Protein AF-A0A6B3ERV4-F1 (afdb_monomer_lite)

pLDDT: mean 97.74, std 2.22, range [81.19, 98.88]

Sequence (90 aa):
RLGRAIRAAVGEDPHVVFDFIGQATFGISVFVVRRGGTVVTCGSSTGYQHQFDNRYLWMNLKRIVGSHAANLQEQWELNRLMRLGNISPV

Foldseek 3Di:
DVLVVCCVVPVAFAQEAEDAQAAVCQQVRLQRHAQQHEYEYAHHVPDNDHDHDCCSCPVSVYYYHYDYDDDPVVVVVVVVCVVVVVDDDD

Secondary structure (DSSP, 8-state):
-HHHHHHHHHSS--SEEEE-S-TTTHHHHHHHSPTT-EEEES--TT-S-----HHHHHHTT-EEEE--S--HHHHHHHHHHHHTTSS---

Radius of gyration: 15.44 Å; chains: 1; bounding box: 37×25×35 Å

Structure (mmCIF, N/CA/C/O backbone):
data_AF-A0A6B3ERV4-F1
#
_entry.id   AF-A0A6B3ERV4-F1
#
loop_
_atom_site.group_PDB
_atom_site.id
_atom_site.type_symbol
_atom_site.label_atom_id
_atom_site.label_alt_id
_atom_site.label_comp_id
_atom_site.label_asym_id
_atom_site.label_entity_id
_atom_site.label_seq_id
_atom_site.pdbx_PDB_ins_code
_atom_site.Cartn_x
_atom_site.Cartn_y
_atom_site.Cartn_z
_atom_site.occupancy
_atom_site.B_iso_or_equiv
_atom_site.auth_seq_id
_atom_site.auth_comp_id
_atom_site.auth_asym_id
_atom_site.auth_atom_id
_atom_site.pdbx_PDB_model_num
ATOM 1 N N . ARG A 1 1 ? 3.185 -11.149 -15.343 1.00 81.19 1 ARG A N 1
ATOM 2 C CA . ARG A 1 1 ? 2.261 -12.286 -15.085 1.00 81.19 1 ARG A CA 1
ATOM 3 C C . ARG A 1 1 ? 1.137 -11.884 -14.125 1.00 81.19 1 ARG A C 1
ATOM 5 O O . ARG A 1 1 ? -0.009 -12.002 -14.530 1.00 81.19 1 ARG A O 1
ATOM 12 N N . LEU A 1 2 ? 1.438 -11.304 -12.954 1.00 92.81 2 LEU A N 1
ATOM 13 C CA . LEU A 1 2 ? 0.433 -10.894 -11.957 1.00 92.81 2 LEU A CA 1
ATOM 14 C C . LEU A 1 2 ? -0.681 -9.972 -12.492 1.00 92.81 2 LEU A C 1
ATOM 16 O O . LEU A 1 2 ? -1.842 -10.330 -12.377 1.00 92.81 2 LEU A O 1
ATOM 20 N N . GLY A 1 3 ? -0.361 -8.851 -13.151 1.00 93.31 3 GLY A N 1
ATOM 21 C CA . GLY A 1 3 ? -1.403 -7.935 -13.659 1.00 93.31 3 GLY A CA 1
ATOM 22 C C . GLY A 1 3 ? -2.402 -8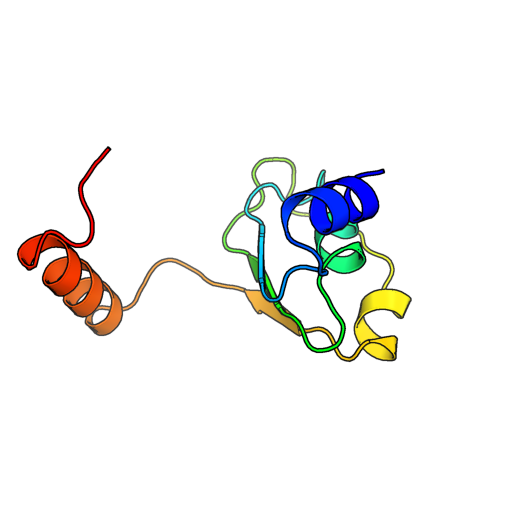.586 -14.631 1.00 93.31 3 GLY A C 1
ATOM 23 O O . GLY A 1 3 ? -3.581 -8.258 -14.627 1.00 93.31 3 GLY A O 1
ATOM 24 N N . ARG A 1 4 ? -1.963 -9.580 -15.420 1.00 96.00 4 ARG A N 1
ATOM 25 C CA . ARG A 1 4 ? -2.872 -10.363 -16.275 1.00 96.00 4 ARG A CA 1
ATOM 26 C C . ARG A 1 4 ? -3.776 -11.273 -15.443 1.00 96.00 4 ARG A C 1
ATOM 28 O O . ARG A 1 4 ? -4.951 -11.373 -15.757 1.00 96.00 4 ARG A O 1
ATOM 35 N N . ALA A 1 5 ? -3.229 -11.916 -14.411 1.00 97.44 5 ALA A N 1
ATOM 36 C CA . ALA A 1 5 ? -4.004 -12.763 -13.508 1.00 97.44 5 ALA A CA 1
ATOM 37 C C . ALA A 1 5 ? -5.060 -11.952 -12.740 1.00 97.44 5 ALA A C 1
ATOM 39 O O . ALA A 1 5 ? -6.199 -12.390 -12.653 1.00 97.44 5 ALA A O 1
ATOM 40 N N . ILE A 1 6 ? -4.712 -10.746 -12.273 1.00 97.06 6 ILE A N 1
ATOM 41 C CA . ILE A 1 6 ? -5.665 -9.841 -11.618 1.00 97.06 6 ILE A CA 1
ATOM 42 C C . ILE A 1 6 ? -6.800 -9.491 -12.583 1.00 97.06 6 ILE A C 1
ATOM 44 O O . ILE A 1 6 ? -7.953 -9.778 -12.290 1.00 97.06 6 ILE A O 1
ATOM 48 N N . ARG A 1 7 ? -6.488 -8.974 -13.777 1.00 96.81 7 ARG A N 1
ATOM 49 C CA . ARG A 1 7 ? -7.524 -8.619 -14.761 1.00 96.81 7 ARG A CA 1
ATOM 50 C C . ARG A 1 7 ? -8.367 -9.811 -15.218 1.00 96.81 7 ARG A C 1
ATOM 52 O O . ARG A 1 7 ? -9.538 -9.633 -15.512 1.00 96.81 7 ARG A O 1
ATOM 59 N N . ALA A 1 8 ? -7.806 -11.017 -15.261 1.00 97.88 8 ALA A N 1
ATOM 60 C CA . ALA A 1 8 ? -8.584 -12.221 -15.545 1.00 97.88 8 ALA A CA 1
ATOM 61 C C . ALA A 1 8 ? -9.567 -12.566 -14.411 1.00 97.88 8 ALA A C 1
ATOM 63 O O . ALA A 1 8 ? -10.655 -13.054 -14.687 1.00 97.88 8 ALA A O 1
ATOM 64 N N . ALA A 1 9 ? -9.192 -12.309 -13.155 1.00 97.38 9 ALA A N 1
ATOM 65 C CA . ALA A 1 9 ? -10.025 -12.592 -11.990 1.00 97.38 9 ALA A CA 1
ATOM 66 C C . ALA A 1 9 ? -11.084 -11.509 -11.717 1.00 97.38 9 ALA A C 1
ATOM 68 O O . ALA A 1 9 ? -12.190 -11.843 -11.306 1.00 97.38 9 ALA A O 1
ATOM 69 N N . VAL A 1 10 ? -10.753 -10.226 -11.919 1.00 96.38 10 VAL A N 1
ATOM 70 C CA . VAL A 1 10 ? -11.606 -9.090 -11.508 1.00 96.38 10 VAL A CA 1
ATOM 71 C C . VAL A 1 10 ? -11.897 -8.069 -12.615 1.00 96.38 10 VAL A C 1
ATOM 73 O O . VAL A 1 10 ? -12.561 -7.072 -12.368 1.00 96.38 10 VAL A O 1
ATOM 76 N N . GLY A 1 11 ? -11.414 -8.282 -13.842 1.00 97.38 11 GLY A N 1
ATOM 77 C CA . GLY A 1 11 ? -11.713 -7.439 -15.010 1.00 97.38 11 GLY A CA 1
ATOM 78 C C . GLY A 1 11 ? -10.882 -6.158 -15.144 1.00 97.38 11 GLY A C 1
ATOM 79 O O . GLY A 1 11 ? -10.739 -5.642 -16.251 1.00 97.38 11 GLY A O 1
ATOM 80 N N . GLU A 1 12 ? -10.275 -5.664 -14.066 1.00 97.69 12 GLU A N 1
ATOM 81 C CA . GLU A 1 12 ? -9.534 -4.397 -14.061 1.00 97.69 12 GLU A CA 1
ATOM 82 C C . GLU A 1 12 ? -8.282 -4.422 -13.170 1.00 97.69 12 GLU A C 1
ATOM 84 O O . GLU A 1 12 ? -8.017 -5.386 -12.452 1.00 97.69 12 GLU A O 1
ATOM 89 N N . ASP A 1 13 ? -7.477 -3.359 -13.251 1.00 98.31 13 ASP A N 1
ATOM 90 C CA . ASP A 1 13 ? -6.343 -3.148 -12.349 1.00 98.31 13 ASP A CA 1
ATOM 91 C C . ASP A 1 13 ? -6.831 -2.626 -10.982 1.00 98.31 13 ASP A C 1
ATOM 93 O O . ASP A 1 13 ? -7.784 -1.844 -10.921 1.00 98.31 13 ASP A O 1
ATOM 97 N N . PRO A 1 14 ? -6.177 -2.996 -9.866 1.00 97.94 14 PRO A N 1
ATOM 98 C CA . PRO A 1 14 ? -6.665 -2.682 -8.533 1.00 97.94 14 PRO A CA 1
ATOM 99 C C . PRO A 1 14 ? -6.631 -1.178 -8.253 1.00 97.94 14 PRO A C 1
ATOM 101 O O . PRO A 1 14 ? -5.657 -0.483 -8.553 1.00 97.94 14 PRO A O 1
ATOM 104 N N . HIS A 1 15 ? -7.693 -0.693 -7.613 1.00 98.38 15 HIS A N 1
ATOM 105 C CA . HIS A 1 15 ? -7.817 0.681 -7.124 1.00 98.38 15 HIS A CA 1
ATOM 106 C C . HIS A 1 15 ? -6.851 0.980 -5.976 1.00 98.38 15 HIS A C 1
ATOM 108 O O . HIS A 1 15 ? -6.249 2.057 -5.927 1.00 98.38 15 HIS A O 1
ATOM 114 N N . VAL A 1 16 ? -6.708 0.013 -5.071 1.00 98.56 16 VAL A N 1
ATOM 115 C CA . VAL A 1 16 ? -5.852 0.081 -3.891 1.00 98.56 16 VAL A CA 1
ATOM 116 C C . VAL A 1 16 ? -5.045 -1.208 -3.793 1.00 98.56 16 VAL A C 1
ATOM 118 O O . VAL A 1 16 ? -5.587 -2.293 -3.996 1.00 98.56 16 VAL A O 1
ATOM 121 N N . VAL A 1 17 ? -3.758 -1.089 -3.476 1.00 98.62 17 VAL A N 1
ATOM 122 C CA . VAL A 1 17 ? -2.898 -2.217 -3.098 1.00 98.62 17 VAL A CA 1
ATOM 123 C C . VAL A 1 17 ? -2.504 -2.052 -1.633 1.00 98.62 17 VAL A C 1
ATOM 125 O O . VAL A 1 17 ? -1.979 -1.004 -1.260 1.00 98.62 17 VAL A O 1
ATOM 128 N N . PHE A 1 18 ? -2.745 -3.078 -0.818 1.00 98.38 18 PHE A N 1
ATOM 129 C CA . PHE A 1 18 ? -2.278 -3.150 0.568 1.00 98.38 18 PHE A CA 1
ATOM 130 C C . PHE A 1 18 ? -0.928 -3.875 0.611 1.00 98.38 18 PHE A C 1
ATOM 132 O O . PHE A 1 18 ? -0.871 -5.073 0.340 1.00 98.38 18 PHE A O 1
ATOM 139 N N . ASP A 1 19 ? 0.153 -3.158 0.929 1.00 98.44 19 ASP A N 1
ATOM 140 C CA . ASP A 1 19 ? 1.514 -3.706 0.968 1.00 98.44 19 ASP A CA 1
ATOM 141 C C . ASP A 1 19 ? 2.144 -3.558 2.360 1.00 98.44 19 ASP A C 1
ATOM 143 O O . ASP A 1 19 ? 2.426 -2.460 2.833 1.00 98.44 19 ASP A O 1
ATOM 147 N N . PHE A 1 20 ? 2.401 -4.682 3.019 1.00 98.31 20 PHE A N 1
ATOM 148 C CA . PHE A 1 20 ? 3.170 -4.753 4.268 1.00 98.31 20 PHE A CA 1
ATOM 149 C C . PHE A 1 20 ? 4.411 -5.649 4.133 1.00 98.31 20 PHE A C 1
ATOM 151 O O . PHE A 1 20 ? 5.177 -5.819 5.084 1.00 98.31 20 PHE A O 1
ATOM 158 N N . ILE A 1 21 ? 4.621 -6.224 2.946 1.00 98.56 21 ILE A N 1
ATOM 159 C CA . ILE A 1 21 ? 5.709 -7.159 2.671 1.00 98.56 21 ILE A CA 1
ATOM 160 C C . ILE A 1 21 ? 6.995 -6.375 2.382 1.00 98.56 21 ILE A C 1
ATOM 162 O O . ILE A 1 21 ? 8.057 -6.768 2.864 1.00 98.56 21 ILE A O 1
ATOM 166 N N . GLY A 1 22 ? 6.918 -5.229 1.697 1.00 98.25 22 GLY A N 1
ATOM 167 C CA . GLY A 1 22 ? 8.044 -4.309 1.507 1.00 98.25 22 GLY A CA 1
ATOM 168 C C . GLY A 1 22 ?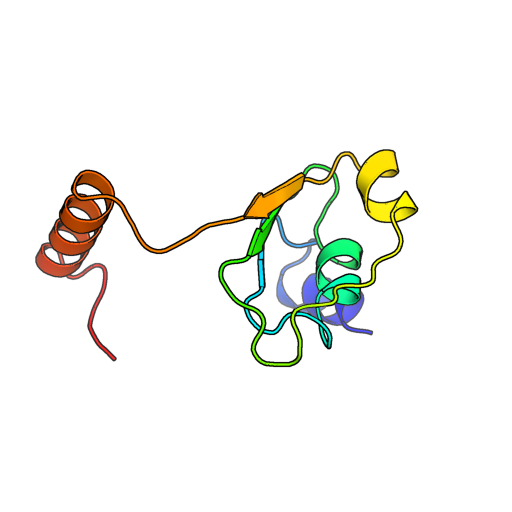 8.962 -4.694 0.347 1.00 98.25 22 GLY A C 1
ATOM 169 O O . GLY A 1 22 ? 8.496 -4.874 -0.777 1.00 98.25 22 GLY A O 1
ATOM 170 N N . GLN A 1 23 ? 10.274 -4.787 0.598 1.00 98.50 23 GLN A N 1
ATOM 171 C CA . GLN A 1 23 ? 11.322 -4.910 -0.429 1.00 98.50 23 GLN A CA 1
ATOM 172 C C . GLN A 1 23 ? 11.012 -5.917 -1.552 1.00 98.50 23 GLN A C 1
ATOM 174 O O . GLN A 1 23 ? 11.232 -5.600 -2.721 1.00 98.50 23 GLN A O 1
ATOM 179 N N . ALA A 1 24 ? 10.478 -7.099 -1.230 1.00 98.25 24 ALA A N 1
ATOM 180 C CA . ALA A 1 24 ? 10.204 -8.141 -2.221 1.00 98.25 24 ALA A CA 1
ATOM 181 C C . ALA A 1 24 ? 9.029 -7.830 -3.174 1.00 98.25 24 ALA A C 1
ATOM 183 O O . ALA A 1 24 ? 8.970 -8.392 -4.269 1.00 98.25 24 ALA A O 1
ATOM 184 N N . THR A 1 25 ? 8.083 -6.968 -2.785 1.00 98.31 25 THR A N 1
ATOM 185 C CA . THR A 1 25 ? 6.815 -6.764 -3.516 1.00 98.31 25 THR A CA 1
ATOM 186 C C . THR A 1 25 ? 6.582 -5.336 -3.970 1.00 98.31 25 THR A C 1
ATOM 188 O O . THR A 1 25 ? 5.838 -5.133 -4.927 1.00 98.31 25 THR A O 1
ATOM 191 N N . PHE A 1 26 ? 7.224 -4.347 -3.348 1.00 98.56 26 PHE A N 1
ATOM 192 C CA . PHE A 1 26 ? 6.837 -2.947 -3.501 1.00 98.56 26 PHE A CA 1
ATOM 193 C C . PHE A 1 26 ? 6.861 -2.453 -4.958 1.00 98.56 26 PHE A C 1
ATOM 195 O O . PHE A 1 26 ? 5.927 -1.795 -5.420 1.00 98.56 26 PHE A O 1
ATOM 202 N N . GLY A 1 27 ? 7.876 -2.845 -5.735 1.00 98.06 27 GLY A N 1
ATOM 203 C CA . GLY A 1 27 ? 7.940 -2.536 -7.167 1.00 98.06 27 GLY A CA 1
ATOM 204 C C . GLY A 1 27 ? 6.792 -3.151 -7.976 1.00 98.06 27 GLY A C 1
ATOM 205 O O . GLY A 1 27 ? 6.258 -2.510 -8.883 1.00 98.06 27 GLY A O 1
ATOM 206 N N . ILE A 1 28 ? 6.360 -4.364 -7.620 1.00 97.94 28 ILE A N 1
ATOM 207 C CA . ILE A 1 28 ? 5.210 -5.035 -8.238 1.00 97.94 28 ILE A CA 1
ATOM 208 C C . ILE A 1 28 ? 3.920 -4.301 -7.859 1.00 97.94 28 ILE A C 1
ATOM 210 O O . ILE A 1 28 ? 3.105 -4.036 -8.741 1.00 97.94 28 ILE A O 1
ATOM 214 N N . SER A 1 29 ? 3.763 -3.922 -6.590 1.00 98.25 29 SER A N 1
ATOM 215 C CA . SER A 1 29 ? 2.618 -3.164 -6.073 1.00 98.25 29 SER A CA 1
ATOM 216 C C . SER A 1 29 ? 2.427 -1.840 -6.819 1.00 98.25 29 SER A C 1
ATOM 218 O O . SER A 1 29 ? 1.340 -1.565 -7.335 1.00 98.25 29 SER A O 1
ATOM 220 N N . VAL A 1 30 ? 3.503 -1.059 -6.982 1.00 98.50 30 VAL A N 1
ATOM 221 C CA . VAL A 1 30 ? 3.481 0.196 -7.755 1.00 98.50 30 VAL A CA 1
ATOM 222 C C . VAL A 1 30 ? 3.220 -0.056 -9.241 1.00 98.50 30 VAL A C 1
ATOM 224 O O . VAL A 1 30 ? 2.562 0.758 -9.889 1.00 98.50 30 VAL A O 1
ATOM 227 N N . PHE A 1 31 ? 3.691 -1.169 -9.805 1.00 97.94 31 PHE A N 1
ATOM 228 C CA . PHE A 1 31 ? 3.443 -1.507 -11.206 1.00 97.94 31 PHE A CA 1
ATOM 229 C C . PHE A 1 31 ? 1.965 -1.834 -11.469 1.00 97.94 31 PHE A C 1
ATOM 231 O O . PHE A 1 31 ? 1.378 -1.254 -12.384 1.00 97.94 31 PHE A O 1
ATOM 238 N N . VAL A 1 32 ? 1.356 -2.718 -10.667 1.00 97.88 32 VAL A N 1
ATOM 239 C CA . VAL A 1 32 ? 0.012 -3.257 -10.945 1.00 97.88 32 VAL A CA 1
ATOM 240 C C . VAL A 1 32 ? -1.133 -2.331 -10.558 1.00 97.88 32 VAL A C 1
ATOM 242 O O . VAL A 1 32 ? -2.183 -2.429 -11.179 1.00 97.88 32 VAL A O 1
ATOM 245 N N . VAL A 1 33 ? -0.966 -1.444 -9.570 1.00 98.50 33 VAL A N 1
ATOM 246 C CA . VAL A 1 33 ? -2.047 -0.525 -9.175 1.00 98.50 33 VAL A CA 1
ATOM 247 C C . VAL A 1 33 ? -2.476 0.346 -10.359 1.00 98.50 33 VAL A C 1
ATOM 249 O O . VAL A 1 33 ? -1.638 0.775 -11.155 1.00 98.50 33 VAL A O 1
ATOM 252 N N . ARG A 1 34 ? -3.773 0.613 -10.506 1.00 98.31 34 ARG A N 1
ATOM 253 C CA . ARG A 1 34 ? -4.304 1.349 -11.661 1.00 98.31 34 ARG A CA 1
ATOM 254 C C . ARG A 1 34 ? -3.814 2.801 -11.730 1.00 98.31 34 ARG A C 1
ATOM 256 O O . ARG A 1 34 ? -3.304 3.361 -10.757 1.00 98.31 34 ARG A O 1
ATOM 263 N N . ARG A 1 35 ? -4.047 3.463 -12.869 1.00 98.50 35 ARG A N 1
ATOM 264 C CA . ARG A 1 35 ? -3.874 4.922 -13.001 1.00 98.50 35 ARG A CA 1
ATOM 265 C C . ARG A 1 35 ? -4.727 5.665 -11.964 1.00 98.50 35 ARG A C 1
ATOM 267 O O . ARG A 1 35 ? -5.914 5.388 -11.818 1.00 98.50 35 ARG A O 1
ATOM 274 N N . GLY A 1 36 ? -4.118 6.601 -11.239 1.00 98.62 36 GLY A N 1
ATOM 275 C CA . GLY A 1 36 ? -4.758 7.339 -10.145 1.00 98.62 36 GLY A CA 1
ATOM 276 C C . GLY A 1 36 ? -4.950 6.543 -8.847 1.00 98.62 36 GLY A C 1
ATOM 277 O O . GLY A 1 36 ? -5.474 7.100 -7.879 1.00 98.62 36 GLY A O 1
ATOM 278 N N . GLY A 1 37 ? -4.571 5.260 -8.824 1.00 98.69 37 GLY A N 1
ATOM 279 C CA . GLY A 1 37 ? -4.730 4.375 -7.672 1.00 98.69 37 GLY A CA 1
ATOM 280 C C . GLY A 1 37 ? -3.684 4.596 -6.579 1.00 98.69 37 GLY A C 1
ATOM 281 O O . GLY A 1 37 ? -2.741 5.379 -6.739 1.00 98.69 37 GLY A O 1
ATOM 282 N N . THR A 1 38 ? -3.859 3.887 -5.464 1.00 98.88 38 THR A N 1
ATOM 283 C CA . THR A 1 38 ? -3.058 4.078 -4.248 1.00 98.88 38 THR A CA 1
ATOM 284 C C . THR A 1 38 ? -2.409 2.777 -3.787 1.00 98.88 38 THR A C 1
ATOM 286 O O . THR A 1 38 ? -3.080 1.760 -3.642 1.00 98.88 38 THR A O 1
ATOM 289 N N . VAL A 1 39 ? -1.113 2.815 -3.492 1.00 98.81 39 VAL A N 1
ATOM 290 C CA . VAL A 1 39 ? -0.444 1.790 -2.682 1.00 98.81 39 VAL A CA 1
ATOM 291 C C . VAL A 1 39 ? -0.424 2.280 -1.236 1.00 98.81 39 VAL A C 1
ATOM 293 O O . VAL A 1 39 ? 0.119 3.351 -0.965 1.00 98.81 39 VAL A O 1
ATOM 296 N N . VAL A 1 40 ? -1.027 1.529 -0.318 1.00 98.81 40 VAL A N 1
ATOM 297 C CA . VAL A 1 40 ? -0.985 1.811 1.125 1.00 98.81 40 VAL A CA 1
ATOM 298 C C . VAL A 1 40 ? 0.004 0.858 1.775 1.00 98.81 40 VAL A C 1
ATOM 300 O O . VAL A 1 40 ? -0.061 -0.347 1.529 1.00 98.81 40 VAL A O 1
ATOM 303 N N . THR A 1 41 ? 0.902 1.385 2.606 1.00 98.69 41 THR A N 1
ATOM 304 C CA . THR A 1 41 ? 1.900 0.577 3.310 1.00 98.69 41 THR A CA 1
ATOM 305 C C . THR A 1 41 ? 2.009 0.914 4.789 1.00 98.69 41 THR A C 1
ATOM 307 O O . THR A 1 41 ? 1.970 2.082 5.166 1.00 98.69 41 THR A O 1
ATOM 310 N N . CYS A 1 42 ? 2.137 -0.117 5.627 1.00 98.19 42 CYS A N 1
ATOM 311 C CA . CYS A 1 42 ? 2.280 0.012 7.083 1.00 98.19 42 CYS A CA 1
ATOM 312 C C . CYS A 1 42 ? 3.437 -0.800 7.680 1.00 98.19 42 CYS A C 1
ATOM 314 O O . CYS A 1 42 ? 3.642 -0.798 8.893 1.00 98.19 42 CYS A O 1
ATOM 316 N N . GLY A 1 43 ? 4.192 -1.505 6.839 1.00 98.12 43 GLY A N 1
ATOM 317 C CA . GLY A 1 43 ? 5.221 -2.438 7.270 1.00 98.12 43 GLY A CA 1
ATOM 318 C C . GLY A 1 43 ? 6.070 -2.907 6.099 1.00 98.12 43 GLY A C 1
ATOM 319 O O . GLY A 1 43 ? 5.810 -2.577 4.942 1.00 98.12 43 GLY A O 1
ATOM 320 N N . SER A 1 44 ? 7.142 -3.632 6.397 1.00 98.44 44 SER A N 1
ATOM 321 C CA . SER A 1 44 ? 8.091 -4.099 5.385 1.00 98.44 44 SER A CA 1
ATOM 322 C C . SER A 1 44 ? 8.783 -5.384 5.826 1.00 98.44 44 SER A C 1
ATOM 324 O O . SER A 1 44 ? 9.992 -5.400 6.054 1.00 98.44 44 SER A O 1
ATOM 326 N N . SER A 1 45 ? 8.005 -6.459 5.970 1.00 98.56 45 SER A N 1
ATOM 327 C CA . SER A 1 45 ? 8.454 -7.746 6.527 1.00 98.56 45 SER A CA 1
ATOM 328 C C . SER A 1 45 ? 9.695 -8.341 5.850 1.00 98.56 45 SER A C 1
ATOM 330 O O . SER A 1 45 ? 10.450 -9.060 6.493 1.00 98.56 45 SER A O 1
ATOM 332 N N . THR A 1 46 ? 9.916 -8.052 4.567 1.00 98.50 46 THR A N 1
ATOM 333 C CA . THR A 1 46 ? 11.045 -8.580 3.778 1.00 98.50 46 THR A CA 1
ATOM 334 C C . THR A 1 46 ? 12.207 -7.599 3.625 1.00 98.50 46 THR A C 1
ATOM 336 O O . THR A 1 46 ? 13.220 -7.957 3.037 1.00 98.50 46 THR A O 1
ATOM 339 N N . GLY A 1 47 ? 12.087 -6.376 4.152 1.00 98.25 47 GLY A N 1
ATOM 340 C CA . GLY A 1 47 ? 13.116 -5.339 4.069 1.00 98.25 47 GLY A CA 1
ATOM 341 C C . GLY A 1 47 ? 12.526 -3.948 3.837 1.00 98.25 47 GLY A C 1
ATOM 342 O O . GLY A 1 47 ? 11.631 -3.769 3.010 1.00 98.25 47 GLY A O 1
ATOM 343 N N . TYR A 1 48 ? 13.045 -2.948 4.552 1.00 97.62 48 TYR A N 1
ATOM 344 C CA . TYR A 1 48 ? 12.558 -1.560 4.514 1.00 97.62 48 TYR A CA 1
ATOM 345 C C . TYR A 1 48 ? 13.104 -0.735 3.337 1.00 97.62 48 TYR A C 1
ATOM 347 O O . TYR A 1 48 ? 12.622 0.363 3.077 1.00 97.62 48 TYR A O 1
ATOM 355 N N . GLN A 1 49 ? 14.106 -1.239 2.612 1.00 98.50 49 GLN A N 1
ATOM 356 C CA . GLN A 1 49 ? 14.628 -0.570 1.420 1.00 98.50 49 GLN A CA 1
ATOM 357 C C . GLN A 1 49 ? 13.787 -0.940 0.201 1.00 98.50 49 GLN A C 1
ATOM 359 O O . GLN A 1 49 ? 13.944 -2.015 -0.382 1.00 98.50 49 GLN A O 1
ATOM 364 N N . HIS A 1 50 ? 12.881 -0.045 -0.181 1.00 98.44 50 HIS A N 1
ATOM 365 C CA . HIS A 1 50 ? 11.993 -0.251 -1.320 1.00 98.44 50 HIS A CA 1
ATOM 366 C C . HIS A 1 50 ? 12.639 0.233 -2.614 1.00 98.44 50 HIS A C 1
ATOM 368 O O . HIS A 1 50 ? 13.205 1.322 -2.672 1.00 98.44 50 HIS A O 1
ATOM 374 N N . GLN A 1 51 ? 12.499 -0.560 -3.674 1.00 98.31 51 GLN A N 1
ATOM 375 C CA . GLN A 1 51 ? 12.866 -0.167 -5.030 1.00 98.31 51 GLN A CA 1
ATOM 376 C C . GLN A 1 51 ? 11.655 -0.330 -5.941 1.00 98.31 51 GLN A C 1
ATOM 378 O O . GLN A 1 51 ? 10.976 -1.358 -5.931 1.00 98.31 51 GLN A O 1
ATOM 383 N N . PHE A 1 52 ? 11.377 0.699 -6.731 1.00 98.44 52 PHE A N 1
ATOM 384 C CA . PHE A 1 52 ? 10.322 0.686 -7.731 1.00 98.44 52 PHE A CA 1
ATOM 385 C C . PHE A 1 52 ? 10.688 1.616 -8.884 1.00 98.44 52 PHE A C 1
ATOM 387 O O . PHE A 1 52 ? 11.499 2.531 -8.747 1.00 98.44 52 PHE A O 1
ATOM 394 N N . ASP A 1 53 ? 10.066 1.389 -10.035 1.00 98.50 53 ASP A N 1
ATOM 395 C CA . ASP A 1 53 ? 10.248 2.245 -11.197 1.00 98.50 53 ASP A CA 1
ATOM 396 C C . ASP A 1 53 ? 9.319 3.463 -11.108 1.00 98.50 53 ASP A C 1
ATOM 398 O O . ASP A 1 53 ? 8.102 3.372 -11.307 1.00 98.50 53 ASP A O 1
ATOM 402 N N . ASN A 1 54 ? 9.916 4.618 -10.808 1.00 98.69 54 ASN A N 1
ATOM 403 C CA . ASN A 1 54 ? 9.201 5.870 -10.577 1.00 98.69 54 ASN A CA 1
ATOM 404 C C . ASN A 1 54 ? 8.387 6.343 -11.797 1.00 98.69 54 ASN A C 1
ATOM 406 O O . ASN A 1 54 ? 7.391 7.048 -11.633 1.00 98.69 54 ASN A O 1
ATOM 410 N N . ARG A 1 55 ? 8.727 5.893 -13.015 1.00 98.75 55 ARG A N 1
ATOM 411 C CA . ARG A 1 55 ? 7.972 6.221 -14.236 1.00 98.75 55 ARG A CA 1
ATOM 412 C C . ARG A 1 55 ? 6.514 5.786 -14.123 1.00 98.75 55 ARG A C 1
ATOM 414 O O . ARG A 1 55 ? 5.612 6.536 -14.492 1.00 98.75 55 ARG A O 1
ATOM 421 N N . TYR A 1 56 ? 6.264 4.596 -13.569 1.00 98.44 56 TYR A N 1
ATOM 422 C CA . TYR A 1 56 ? 4.901 4.097 -13.382 1.00 98.44 56 TYR A CA 1
ATOM 423 C C . TYR A 1 56 ? 4.116 4.922 -12.374 1.00 98.44 56 TYR A C 1
ATOM 425 O O . TYR A 1 56 ? 2.896 4.998 -12.515 1.00 98.44 56 TYR A O 1
ATOM 433 N N . LEU A 1 57 ? 4.792 5.534 -11.399 1.00 98.75 57 LEU A N 1
ATOM 434 C CA . LEU A 1 57 ? 4.171 6.389 -10.400 1.00 98.75 57 LEU A CA 1
ATOM 435 C C . LEU A 1 57 ? 3.706 7.709 -11.032 1.00 98.75 57 LEU A C 1
ATOM 437 O O . LEU A 1 57 ? 2.503 7.975 -11.051 1.00 98.75 57 LEU A O 1
ATOM 441 N N . TRP A 1 58 ? 4.625 8.503 -11.599 1.00 98.62 58 TRP A N 1
ATOM 442 C CA . TRP A 1 58 ? 4.290 9.858 -12.058 1.00 98.62 58 TRP A CA 1
ATOM 443 C C . TRP A 1 58 ? 3.464 9.867 -13.349 1.00 98.62 58 TRP A C 1
ATOM 445 O O . TRP A 1 58 ? 2.520 10.646 -13.455 1.00 98.62 58 TRP A O 1
ATOM 455 N N . MET A 1 59 ? 3.748 8.984 -14.318 1.00 98.69 59 MET A N 1
ATOM 456 C CA . MET A 1 59 ? 3.021 8.986 -15.601 1.00 98.69 59 MET A CA 1
ATOM 457 C C . MET A 1 59 ? 1.571 8.523 -15.443 1.00 98.69 59 MET A C 1
ATOM 459 O O . MET A 1 59 ? 0.706 8.892 -16.236 1.00 98.69 59 MET A O 1
ATOM 463 N N . ASN A 1 60 ? 1.295 7.734 -14.403 1.00 98.50 60 ASN A N 1
ATOM 464 C CA . ASN A 1 60 ? -0.043 7.235 -14.104 1.00 98.50 60 ASN A CA 1
ATOM 465 C C . ASN A 1 60 ? -0.669 7.903 -12.874 1.00 98.50 60 ASN A C 1
ATOM 467 O O . ASN A 1 60 ? -1.692 7.415 -12.396 1.00 98.50 60 ASN A O 1
ATOM 471 N N . LEU A 1 61 ? -0.090 8.998 -12.367 1.00 98.56 61 LEU A N 1
ATOM 472 C CA . LEU A 1 61 ? -0.643 9.801 -11.267 1.00 98.56 61 LEU A CA 1
ATOM 473 C C . LEU A 1 61 ? -1.014 8.960 -10.029 1.00 98.56 61 LEU A C 1
ATOM 475 O O . LEU A 1 61 ? -2.052 9.167 -9.400 1.00 98.56 61 LEU A O 1
ATOM 479 N N . LYS A 1 62 ? -0.197 7.950 -9.723 1.00 98.75 62 LYS A N 1
ATOM 480 C CA . LYS A 1 62 ? -0.414 7.028 -8.602 1.00 98.75 62 LYS A CA 1
ATOM 481 C C . LYS A 1 62 ? 0.038 7.673 -7.291 1.00 98.75 62 LYS A C 1
ATOM 483 O O . LYS A 1 62 ? 0.849 8.598 -7.290 1.00 98.75 62 LYS A O 1
ATOM 488 N N . ARG A 1 63 ? -0.457 7.159 -6.166 1.00 98.75 63 ARG A N 1
ATOM 489 C CA . ARG A 1 63 ? -0.087 7.610 -4.816 1.00 98.75 63 ARG A CA 1
ATOM 490 C C . ARG A 1 63 ? 0.510 6.468 -4.002 1.00 98.75 63 ARG A C 1
ATOM 492 O O . ARG A 1 63 ? 0.061 5.331 -4.113 1.00 98.75 63 ARG A O 1
ATOM 499 N N . ILE A 1 64 ? 1.490 6.791 -3.165 1.00 98.75 64 ILE A N 1
ATOM 500 C CA . ILE A 1 64 ? 2.007 5.910 -2.115 1.00 98.75 64 ILE A CA 1
ATOM 501 C C . ILE A 1 64 ? 1.677 6.583 -0.786 1.00 98.75 64 ILE A C 1
ATOM 503 O O . ILE A 1 64 ? 2.034 7.742 -0.585 1.00 98.75 64 ILE A O 1
ATOM 507 N N . VAL A 1 65 ? 0.975 5.876 0.094 1.00 98.75 65 VAL A N 1
ATOM 508 C CA . VAL A 1 65 ? 0.538 6.391 1.394 1.00 98.75 65 VAL A CA 1
ATOM 509 C C . VAL A 1 65 ? 1.103 5.502 2.491 1.00 98.75 65 VAL A C 1
ATOM 511 O O . VAL A 1 65 ? 0.794 4.313 2.556 1.00 98.75 65 VAL A O 1
ATOM 514 N N . GLY A 1 66 ? 1.930 6.090 3.353 1.00 98.56 66 GLY A N 1
ATOM 515 C CA . GLY A 1 66 ? 2.326 5.464 4.608 1.00 98.56 66 GLY A CA 1
ATOM 516 C C . GLY A 1 66 ? 1.175 5.515 5.612 1.00 98.56 66 GLY A C 1
ATOM 517 O O . GLY A 1 66 ? 0.490 6.529 5.722 1.00 98.56 66 GLY A O 1
ATOM 518 N N . SER A 1 67 ? 0.967 4.426 6.339 1.00 98.25 67 SER A N 1
ATOM 519 C CA . SER A 1 67 ? -0.021 4.302 7.410 1.00 98.25 67 SER A CA 1
ATOM 520 C C . SER A 1 67 ? 0.624 3.619 8.613 1.00 98.25 67 SER A C 1
ATOM 522 O O . SER A 1 67 ? 1.498 2.769 8.454 1.00 98.25 67 SER A O 1
ATOM 524 N N . HIS A 1 68 ? 0.227 3.991 9.825 1.00 98.06 68 HIS A N 1
ATOM 525 C CA . HIS A 1 68 ? 0.739 3.369 11.038 1.00 98.06 68 HIS A CA 1
ATOM 526 C C . HIS A 1 68 ? -0.333 3.350 12.121 1.00 98.06 68 HIS A C 1
ATOM 528 O O . HIS A 1 68 ? -0.836 4.402 12.511 1.00 98.06 68 HIS A O 1
ATOM 534 N N . ALA A 1 69 ? -0.632 2.146 12.615 1.00 97.00 69 ALA A N 1
ATOM 535 C CA . ALA A 1 69 ? -1.666 1.905 13.614 1.00 97.00 69 ALA A CA 1
ATOM 536 C C . ALA A 1 69 ? -3.009 2.558 13.223 1.00 97.00 69 ALA A C 1
ATOM 538 O O . ALA A 1 69 ? -3.387 2.549 12.053 1.00 97.00 69 ALA A O 1
ATOM 539 N N . ALA A 1 70 ? -3.736 3.061 14.218 1.00 98.12 70 ALA A N 1
ATOM 540 C CA . ALA A 1 70 ? -4.993 3.770 14.061 1.00 98.12 70 ALA A CA 1
ATOM 541 C C . ALA A 1 70 ? -5.172 4.743 15.232 1.00 98.12 70 ALA A C 1
ATOM 543 O O . ALA A 1 70 ? -4.788 4.442 16.368 1.00 98.12 70 ALA A O 1
ATOM 544 N N . ASN A 1 71 ? -5.781 5.896 14.981 1.00 98.38 71 ASN A N 1
ATOM 545 C CA . ASN A 1 71 ? -6.174 6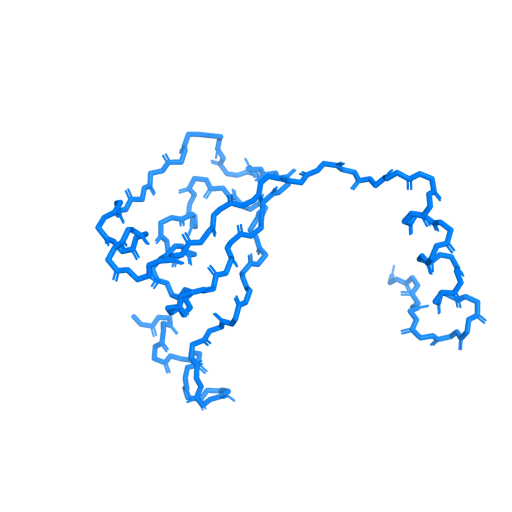.825 16.035 1.00 98.38 71 ASN A CA 1
ATOM 546 C C . ASN A 1 71 ? -7.425 6.320 16.791 1.00 98.38 71 ASN A C 1
ATOM 548 O O . ASN A 1 71 ? -8.057 5.335 16.406 1.00 98.38 71 ASN A O 1
ATOM 552 N N . LEU A 1 72 ? -7.793 6.984 17.893 1.00 98.56 72 LEU A N 1
ATOM 553 C CA . LEU A 1 72 ? -8.902 6.532 18.745 1.00 98.56 72 LEU A CA 1
ATOM 554 C C . LEU A 1 72 ? -10.259 6.539 18.020 1.00 98.56 72 LEU A C 1
ATOM 556 O O . LEU A 1 72 ? -11.095 5.676 18.283 1.00 98.56 72 LEU A O 1
ATOM 560 N N . GLN A 1 73 ? -10.477 7.483 17.101 1.00 98.62 73 GLN A N 1
ATOM 561 C CA . GLN A 1 73 ? -11.710 7.542 16.317 1.00 98.62 73 GLN A CA 1
ATOM 562 C C . GLN A 1 73 ? -11.814 6.336 15.374 1.00 98.62 73 GLN A C 1
ATOM 564 O O . GLN A 1 73 ? -12.836 5.655 15.364 1.00 98.62 73 GLN A O 1
ATOM 569 N N . GLU A 1 74 ? -10.746 6.018 14.645 1.00 98.38 74 GLU A N 1
ATOM 570 C CA . GLU A 1 74 ? -10.690 4.855 13.748 1.00 98.38 74 GLU A CA 1
ATOM 571 C C . GLU A 1 74 ? -10.886 3.538 14.519 1.00 98.38 74 GLU A C 1
ATOM 573 O O . GLU A 1 74 ? -11.623 2.652 14.085 1.00 98.38 74 GLU A O 1
ATOM 578 N N . GLN A 1 75 ? -10.290 3.424 15.711 1.00 98.25 75 GLN A N 1
ATOM 579 C CA . GLN A 1 75 ? -10.497 2.275 16.598 1.00 98.25 75 GLN A CA 1
ATOM 580 C C . GLN A 1 75 ? -11.959 2.160 17.058 1.00 98.25 75 GLN A C 1
ATOM 582 O O . GLN A 1 75 ? -12.510 1.058 17.129 1.00 98.25 75 GLN A O 1
ATOM 587 N N . TRP A 1 76 ? -12.616 3.284 17.355 1.00 98.31 76 TRP A N 1
ATOM 588 C CA . TRP A 1 76 ? -14.034 3.298 17.713 1.00 98.31 76 TRP A CA 1
ATOM 589 C C . TRP A 1 76 ? -14.928 2.851 16.550 1.00 98.31 76 TRP A C 1
ATOM 591 O O . TRP A 1 76 ? -15.862 2.070 16.747 1.00 98.31 76 TRP A O 1
ATOM 601 N N . GLU A 1 77 ? -14.624 3.292 15.330 1.00 98.38 77 GLU A N 1
ATOM 602 C CA . GLU A 1 77 ? -15.339 2.889 14.118 1.00 98.38 77 GLU A CA 1
ATOM 603 C C . GLU A 1 77 ? -15.174 1.391 13.824 1.00 98.38 77 GLU A C 1
ATOM 605 O O . GLU A 1 77 ? -16.167 0.712 13.547 1.00 98.38 77 GLU A O 1
ATOM 610 N N . LEU A 1 78 ? -13.964 0.844 13.985 1.00 97.81 78 LEU A N 1
ATOM 611 C CA . LEU A 1 78 ? -13.720 -0.597 13.887 1.00 97.81 78 LEU A CA 1
ATOM 612 C C . LEU A 1 78 ? -14.544 -1.378 14.923 1.00 97.81 78 LEU A C 1
ATOM 614 O O . LEU A 1 78 ? -15.233 -2.337 14.574 1.00 97.81 78 LEU A O 1
ATOM 618 N N . ASN A 1 79 ? -14.541 -0.936 16.184 1.00 97.62 79 ASN A N 1
ATOM 619 C CA . ASN A 1 79 ? -15.333 -1.559 17.248 1.00 97.62 79 ASN A CA 1
ATOM 620 C C . ASN A 1 79 ? -16.839 -1.507 16.957 1.00 97.62 79 ASN A C 1
ATOM 622 O O . ASN A 1 79 ? -17.567 -2.457 17.253 1.00 97.62 79 ASN A O 1
ATOM 626 N N . ARG A 1 80 ? -17.328 -0.418 16.350 1.00 98.25 80 ARG A N 1
ATOM 627 C CA . ARG A 1 80 ? -18.717 -0.326 15.884 1.00 98.25 80 ARG A CA 1
ATOM 628 C C . ARG A 1 80 ? -19.012 -1.381 14.815 1.00 98.25 80 ARG A C 1
ATOM 630 O O . ARG A 1 80 ? -20.045 -2.037 14.916 1.00 98.25 80 ARG A O 1
ATOM 637 N N . LEU A 1 81 ? -18.130 -1.571 13.832 1.00 98.44 81 LEU A N 1
ATOM 638 C CA . LEU A 1 81 ? -18.301 -2.599 12.795 1.00 98.44 81 LEU A CA 1
ATOM 639 C C . LEU A 1 81 ? -18.297 -4.020 13.376 1.00 98.44 81 LEU A C 1
ATOM 641 O O . LEU A 1 81 ? -19.103 -4.844 12.946 1.00 98.44 81 LEU A O 1
ATOM 645 N N . MET A 1 82 ? -17.464 -4.291 14.388 1.00 97.88 82 MET A N 1
ATOM 646 C CA . MET A 1 82 ? -17.490 -5.570 15.110 1.00 97.88 82 MET A CA 1
ATOM 647 C C . MET A 1 82 ? -18.820 -5.793 15.841 1.00 97.88 82 MET A C 1
ATOM 649 O O . MET A 1 82 ? -19.416 -6.859 15.724 1.00 97.88 82 MET A O 1
ATOM 653 N N . ARG A 1 83 ? -19.334 -4.778 16.552 1.00 97.69 83 ARG A N 1
ATOM 654 C CA . ARG A 1 83 ? -20.628 -4.867 17.262 1.00 97.69 83 ARG A CA 1
ATOM 655 C C . ARG A 1 83 ? -21.816 -5.100 16.330 1.00 97.69 83 ARG A C 1
ATOM 657 O O . ARG A 1 83 ? -22.776 -5.742 16.737 1.00 97.69 83 ARG A O 1
ATOM 664 N N . LEU A 1 84 ? -21.760 -4.574 15.105 1.00 98.12 84 LEU A N 1
ATOM 665 C CA . LEU A 1 84 ? -22.785 -4.799 14.080 1.00 98.12 84 LEU A CA 1
ATOM 666 C C . LEU A 1 84 ? -22.693 -6.191 13.430 1.00 98.12 84 LEU A C 1
ATOM 668 O O . LEU A 1 84 ? -23.581 -6.558 12.668 1.00 98.12 84 LEU A O 1
ATOM 672 N N . GLY A 1 85 ? -21.643 -6.964 13.722 1.00 97.25 85 GLY A N 1
ATOM 673 C CA . GLY A 1 85 ? -21.406 -8.270 13.108 1.00 97.25 85 GLY A CA 1
ATOM 674 C C . GLY A 1 85 ? -20.838 -8.201 11.687 1.00 97.25 85 GLY A C 1
ATOM 675 O O . GLY A 1 85 ? -20.765 -9.223 11.016 1.00 97.25 85 GLY A O 1
ATOM 676 N N . ASN A 1 86 ? -20.414 -7.022 11.214 1.00 98.06 86 ASN A N 1
ATOM 677 C CA . ASN A 1 86 ? -19.830 -6.849 9.877 1.00 98.06 86 ASN A CA 1
ATOM 678 C C . ASN A 1 86 ? -18.368 -7.315 9.801 1.00 98.06 86 ASN A C 1
ATOM 680 O O . ASN A 1 86 ? -17.864 -7.584 8.71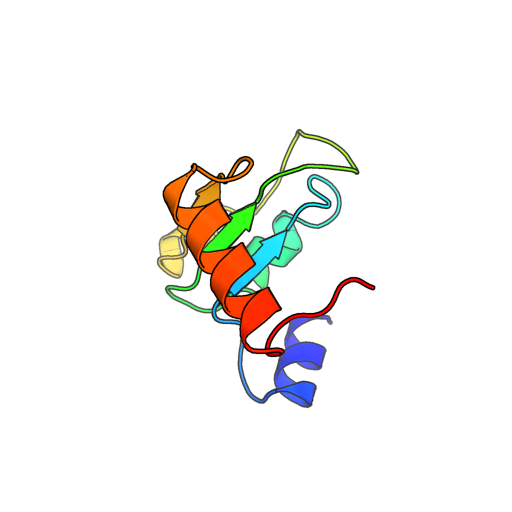3 1.00 98.06 86 ASN A O 1
ATOM 684 N N . ILE A 1 87 ? -17.677 -7.353 10.942 1.00 97.38 87 ILE A N 1
ATOM 685 C CA . ILE A 1 87 ? -16.299 -7.828 11.079 1.00 97.38 87 ILE A CA 1
ATOM 686 C C . ILE A 1 87 ? -16.260 -8.786 12.264 1.00 97.38 87 ILE A C 1
ATOM 688 O O . ILE A 1 87 ? -16.831 -8.501 13.317 1.00 97.38 87 ILE A O 1
ATOM 692 N N . SER A 1 88 ? -15.565 -9.906 12.106 1.00 95.88 88 SER A N 1
ATOM 693 C CA . SER A 1 88 ? -15.347 -10.882 13.171 1.00 95.88 88 SER A CA 1
ATOM 694 C C . SER A 1 88 ? -13.850 -11.123 13.363 1.00 95.88 88 SER A C 1
ATOM 696 O O . SER A 1 88 ? -13.108 -11.085 12.377 1.00 95.88 88 SER A O 1
ATOM 698 N N . PRO A 1 89 ? -13.390 -11.362 14.603 1.00 94.50 89 PRO A N 1
ATOM 699 C CA . PRO A 1 89 ? -12.058 -11.903 14.840 1.00 94.50 89 PRO A CA 1
ATOM 700 C C . PRO A 1 89 ? -11.884 -13.238 14.102 1.00 94.50 89 PRO A C 1
ATOM 702 O O . PRO A 1 89 ? -12.838 -14.014 14.011 1.00 94.50 89 PRO A O 1
ATOM 705 N N . 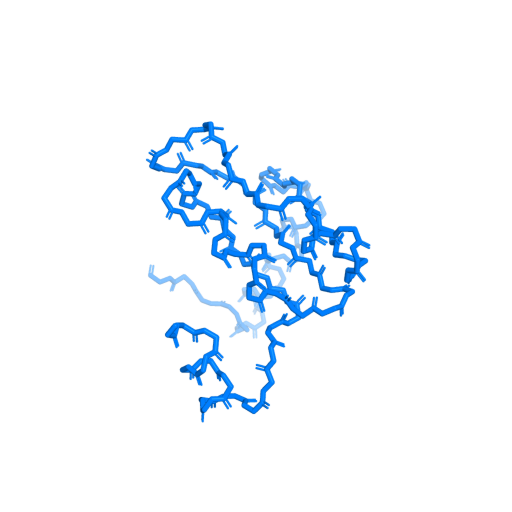VAL A 1 90 ? -10.67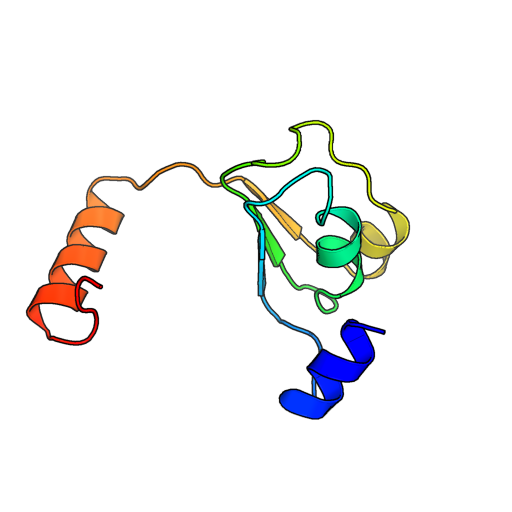9 -13.476 13.580 1.00 89.50 90 VAL A N 1
ATOM 706 C CA . VAL A 1 90 ? -10.259 -14.738 12.945 1.00 89.50 90 VAL A CA 1
ATOM 707 C C . VAL A 1 90 ? -9.436 -15.589 13.894 1.00 89.50 90 VAL A C 1
ATOM 709 O O . VAL A 1 90 ? -8.701 -14.996 14.717 1.00 89.50 90 VAL A O 1
#